Protein AF-A0A7C4FPM8-F1 (afdb_monomer_lite)

Radius of gyration: 15.9 Å; chains: 1; bounding box: 32×23×46 Å

Secondary structure (DSSP, 8-state):
-HHHHHHHTTTSPPPHHHHHHHHHHHS--S--SSS-THHHHHHHHHHHHH-SSHHHHHHHHHHHHHHHHHHHHHHHHHHS-HHHHHHHHHHHTS---

Foldseek 3Di:
DQLVVVVVCLQPDDDPVLVVLCVCLVVQDCDDPPDGRVLSVLLVVQCVVVNPHSNSSCVSVSVVLVVVLVVLLVVCVVPHDPVVSVVVSVVSVVDHD

Structure (mmCIF, N/CA/C/O backbone):
data_AF-A0A7C4FPM8-F1
#
_entry.id   AF-A0A7C4FPM8-F1
#
loop_
_atom_site.group_PDB
_atom_site.id
_atom_site.type_symbol
_atom_site.label_atom_id
_atom_site.label_alt_id
_atom_site.label_comp_id
_atom_site.label_asym_id
_atom_site.label_entity_id
_atom_site.label_seq_id
_atom_site.pdbx_PDB_ins_code
_atom_site.Cartn_x
_atom_site.Cartn_y
_atom_site.Cartn_z
_atom_site.occupancy
_atom_site.B_iso_or_equiv
_atom_site.auth_seq_id
_atom_site.auth_comp_id
_atom_site.auth_asym_id
_atom_site.auth_atom_id
_atom_site.pdbx_PDB_model_num
ATOM 1 N N . MET A 1 1 ? 3.347 -5.163 13.569 1.00 60.38 1 MET A N 1
ATOM 2 C CA . MET A 1 1 ? 4.485 -6.085 13.350 1.00 60.38 1 MET A CA 1
ATOM 3 C C . MET A 1 1 ? 4.565 -6.523 11.893 1.00 60.38 1 MET A C 1
ATOM 5 O O . MET A 1 1 ? 5.576 -6.249 11.270 1.00 60.38 1 MET A O 1
ATOM 9 N N . PHE A 1 2 ? 3.497 -7.083 11.315 1.00 70.94 2 PHE A N 1
ATOM 10 C CA . PHE A 1 2 ? 3.481 -7.534 9.912 1.00 70.94 2 PHE A CA 1
ATOM 11 C C . PHE A 1 2 ? 3.806 -6.448 8.878 1.00 70.94 2 PHE A C 1
ATOM 13 O O . PHE A 1 2 ? 4.545 -6.721 7.945 1.00 70.94 2 PHE A O 1
ATOM 20 N N . LEU A 1 3 ? 3.370 -5.198 9.087 1.00 75.44 3 LEU A N 1
ATOM 21 C CA . LEU A 1 3 ? 3.782 -4.084 8.219 1.00 75.44 3 LEU A CA 1
ATOM 22 C C . LEU A 1 3 ? 5.305 -3.881 8.218 1.00 75.44 3 LEU A C 1
ATOM 24 O O . LEU A 1 3 ? 5.878 -3.619 7.176 1.00 75.44 3 LEU A O 1
ATOM 28 N N . VAL A 1 4 ? 5.967 -4.021 9.369 1.00 74.62 4 VAL A N 1
ATOM 29 C CA . VAL A 1 4 ? 7.426 -3.843 9.484 1.00 74.62 4 VAL A CA 1
ATOM 30 C C . VAL A 1 4 ? 8.169 -4.972 8.770 1.00 74.62 4 VAL A C 1
ATOM 32 O O . VAL A 1 4 ? 9.171 -4.714 8.114 1.00 74.62 4 VAL A O 1
ATOM 35 N N . LEU A 1 5 ? 7.646 -6.200 8.842 1.00 77.94 5 LEU A N 1
ATOM 36 C CA . LEU A 1 5 ? 8.171 -7.329 8.071 1.00 77.94 5 LEU A CA 1
ATOM 37 C C . LEU A 1 5 ? 7.990 -7.089 6.568 1.00 77.94 5 LEU A C 1
ATOM 39 O O . LEU A 1 5 ? 8.956 -7.166 5.820 1.00 77.94 5 LEU A O 1
ATOM 43 N N . TYR A 1 6 ? 6.806 -6.650 6.141 1.00 78.56 6 TYR A N 1
ATOM 44 C CA . TYR A 1 6 ? 6.553 -6.300 4.742 1.00 78.56 6 TYR A CA 1
ATOM 45 C C . TYR A 1 6 ? 7.464 -5.166 4.237 1.00 78.56 6 TYR A C 1
ATOM 47 O O . TYR A 1 6 ? 7.957 -5.208 3.114 1.00 78.56 6 TYR A O 1
ATOM 55 N N . LEU A 1 7 ? 7.765 -4.172 5.081 1.00 78.38 7 LEU A N 1
ATOM 56 C CA . LEU A 1 7 ? 8.729 -3.117 4.754 1.00 78.38 7 LEU A CA 1
ATOM 57 C C . LEU A 1 7 ? 10.149 -3.668 4.540 1.00 78.38 7 LEU A C 1
ATOM 59 O O . LEU A 1 7 ? 10.877 -3.138 3.705 1.00 78.38 7 LEU A O 1
ATOM 63 N N . SER A 1 8 ? 10.539 -4.731 5.252 1.00 78.81 8 SER A N 1
ATOM 64 C CA . SER A 1 8 ? 11.836 -5.392 5.041 1.00 78.81 8 SER A CA 1
ATOM 65 C C . SER A 1 8 ? 11.910 -6.163 3.719 1.00 78.81 8 SER A C 1
ATOM 67 O O . SER A 1 8 ? 12.994 -6.344 3.172 1.00 78.81 8 SER A O 1
ATOM 69 N N . GLU A 1 9 ? 10.759 -6.544 3.163 1.00 80.44 9 GLU A N 1
ATOM 70 C CA . GLU A 1 9 ? 10.655 -7.261 1.894 1.00 80.44 9 GLU A CA 1
ATOM 71 C C . GLU A 1 9 ? 10.586 -6.323 0.683 1.00 80.44 9 GLU A C 1
ATOM 73 O O . GLU A 1 9 ? 10.673 -6.790 -0.443 1.00 80.44 9 GLU A O 1
ATOM 78 N N . LEU A 1 10 ? 10.489 -5.000 0.861 1.00 78.75 10 LEU A N 1
ATOM 79 C CA . LEU A 1 10 ? 10.296 -4.038 -0.238 1.00 78.75 10 LEU A CA 1
ATOM 80 C C . LEU A 1 10 ? 11.335 -4.125 -1.369 1.00 78.75 10 L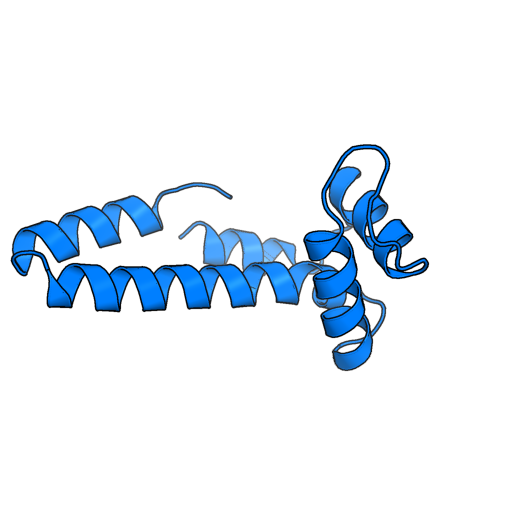EU A C 1
ATOM 82 O O . LEU A 1 10 ? 10.996 -3.818 -2.507 1.00 78.75 10 LEU A O 1
ATOM 86 N N . GLY A 1 11 ? 12.570 -4.528 -1.060 1.00 77.94 11 GLY A N 1
ATOM 87 C CA . GLY A 1 11 ? 13.651 -4.691 -2.039 1.00 77.94 11 GLY A CA 1
ATOM 88 C C . GLY A 1 11 ? 13.805 -6.110 -2.596 1.00 77.94 11 GLY A C 1
ATOM 89 O O . GLY A 1 11 ? 14.719 -6.353 -3.379 1.00 77.94 11 GLY A O 1
ATOM 90 N N . LEU A 1 12 ? 12.968 -7.059 -2.169 1.00 85.44 12 LEU A N 1
ATOM 91 C CA . LEU A 1 12 ? 12.971 -8.415 -2.713 1.00 85.44 12 LEU A CA 1
ATOM 92 C C . LEU A 1 12 ? 12.267 -8.452 -4.074 1.00 85.44 12 LEU A C 1
ATOM 94 O O . LEU A 1 12 ? 11.349 -7.653 -4.293 1.00 85.44 12 LEU A O 1
ATOM 98 N N . PRO A 1 13 ? 12.621 -9.415 -4.947 1.00 85.06 13 PRO A N 1
ATOM 99 C CA . PRO A 1 13 ? 11.929 -9.621 -6.211 1.00 85.06 13 PRO A CA 1
ATOM 100 C C . PRO A 1 13 ? 10.412 -9.709 -6.027 1.00 85.06 13 PRO A C 1
ATOM 102 O O . PRO A 1 13 ? 9.913 -10.201 -5.008 1.00 85.06 13 PRO A O 1
ATOM 105 N N . LEU A 1 14 ? 9.678 -9.224 -7.026 1.00 85.75 14 LEU A N 1
ATOM 106 C CA . LEU A 1 14 ? 8.224 -9.317 -7.030 1.00 85.75 14 LEU A CA 1
ATOM 107 C C . LEU A 1 14 ? 7.789 -10.781 -7.060 1.00 85.75 14 LEU A C 1
ATOM 109 O O . LEU A 1 14 ? 8.348 -11.608 -7.785 1.00 85.75 14 LEU A O 1
ATOM 113 N N . SER A 1 15 ? 6.759 -11.085 -6.279 1.00 87.00 15 SER A N 1
ATOM 114 C CA . SER A 1 15 ? 6.037 -12.345 -6.407 1.00 87.00 15 SER A CA 1
ATOM 115 C C . SER A 1 15 ? 5.313 -12.408 -7.757 1.00 87.00 15 SER A C 1
ATOM 117 O O . SER A 1 15 ? 5.109 -11.390 -8.424 1.00 87.00 15 SER A O 1
ATOM 119 N N . TYR A 1 16 ? 4.905 -13.613 -8.164 1.00 86.75 16 TYR A N 1
ATOM 120 C CA . TYR A 1 16 ? 4.211 -13.820 -9.438 1.00 86.75 16 TYR A CA 1
ATOM 121 C C . TYR A 1 16 ? 2.980 -12.910 -9.587 1.00 86.75 16 TYR A C 1
ATOM 123 O O . TYR A 1 16 ? 2.811 -12.265 -10.620 1.00 86.75 16 TYR A O 1
ATOM 131 N N . ASP A 1 17 ? 2.167 -12.797 -8.534 1.00 86.94 17 ASP A N 1
ATOM 132 C CA . ASP A 1 17 ? 0.962 -11.966 -8.544 1.00 86.94 17 ASP A CA 1
ATOM 133 C C . ASP A 1 17 ? 1.281 -10.466 -8.639 1.00 86.94 17 ASP A C 1
ATOM 135 O O . ASP A 1 17 ? 0.615 -9.736 -9.372 1.00 86.94 17 ASP A O 1
ATOM 139 N N . GLU A 1 18 ? 2.313 -9.989 -7.939 1.00 88.25 18 GLU A N 1
ATOM 140 C CA . GLU A 1 18 ? 2.710 -8.576 -7.982 1.00 88.25 18 GLU A CA 1
ATOM 141 C C . GLU A 1 18 ? 3.287 -8.182 -9.341 1.00 88.25 18 GLU A C 1
ATOM 143 O O . GLU A 1 18 ? 2.948 -7.124 -9.871 1.00 88.25 18 GLU A O 1
ATOM 148 N N . ALA A 1 19 ? 4.122 -9.044 -9.929 1.00 89.12 19 ALA A N 1
ATOM 149 C CA . ALA A 1 19 ? 4.645 -8.840 -11.274 1.00 89.12 19 ALA A CA 1
ATOM 150 C C . ALA A 1 19 ? 3.509 -8.812 -12.308 1.00 89.12 19 ALA A C 1
ATOM 152 O O . ALA A 1 19 ? 3.527 -7.998 -13.232 1.00 89.12 19 ALA A O 1
ATOM 153 N N . TYR A 1 20 ? 2.488 -9.650 -12.116 1.00 89.25 20 TYR A N 1
ATOM 154 C CA . TYR A 1 20 ? 1.306 -9.674 -12.968 1.00 89.25 20 TYR A CA 1
ATOM 155 C C . TYR A 1 20 ? 0.485 -8.376 -12.873 1.00 89.25 20 TYR A C 1
ATOM 157 O O . TYR A 1 20 ? 0.099 -7.814 -13.896 1.00 89.25 20 TYR A O 1
ATOM 165 N N . TYR A 1 21 ? 0.275 -7.829 -11.670 1.00 89.00 21 TYR A N 1
ATOM 166 C CA . TYR A 1 21 ? -0.402 -6.531 -11.524 1.00 89.00 21 TYR A CA 1
ATOM 167 C C . TYR A 1 21 ? 0.420 -5.356 -12.038 1.00 89.00 21 TYR A C 1
ATOM 169 O O . TYR A 1 21 ? -0.146 -4.369 -12.510 1.00 89.00 21 TYR A O 1
ATOM 177 N N . TRP A 1 22 ? 1.744 -5.444 -11.941 1.00 90.31 22 TRP A N 1
ATOM 178 C CA . TRP A 1 22 ? 2.625 -4.434 -12.505 1.00 90.31 22 TRP A CA 1
ATOM 179 C C . TRP A 1 22 ? 2.575 -4.427 -14.034 1.00 90.31 22 TRP A C 1
ATOM 181 O O . TRP A 1 22 ? 2.597 -3.364 -14.648 1.00 90.31 22 TRP A O 1
ATOM 191 N N . ASP A 1 23 ? 2.420 -5.587 -14.673 1.00 89.88 23 ASP A N 1
ATOM 192 C CA . ASP A 1 23 ? 2.193 -5.636 -16.117 1.00 89.88 23 ASP A CA 1
ATOM 193 C C . ASP A 1 23 ? 0.888 -4.930 -16.512 1.00 89.88 23 ASP A C 1
ATOM 195 O O . ASP A 1 23 ? 0.881 -4.065 -17.391 1.00 89.88 23 ASP A O 1
ATOM 199 N N . TRP A 1 24 ? -0.196 -5.209 -15.788 1.00 88.19 24 TRP A N 1
ATOM 200 C CA . TRP A 1 24 ? -1.477 -4.526 -15.971 1.00 88.19 24 TRP A CA 1
ATOM 201 C C . TRP A 1 24 ? -1.392 -3.018 -15.754 1.00 88.19 24 TRP A C 1
ATOM 203 O O . TRP A 1 24 ? -2.022 -2.259 -16.482 1.00 88.19 24 TRP A O 1
ATOM 213 N N . SER A 1 25 ? -0.578 -2.547 -14.808 1.00 87.31 25 SER A N 1
ATOM 214 C CA . SER A 1 25 ? -0.429 -1.108 -14.575 1.00 87.31 25 SER A CA 1
ATOM 215 C C . SER A 1 25 ? 0.177 -0.365 -15.769 1.00 87.31 25 SER A C 1
ATOM 217 O O . SER A 1 25 ? 0.022 0.850 -15.870 1.00 87.31 25 SER A O 1
ATOM 219 N N . ARG A 1 26 ? 0.862 -1.068 -16.682 1.00 86.44 26 ARG A N 1
ATOM 220 C CA . ARG A 1 26 ? 1.396 -0.483 -17.921 1.00 86.44 26 ARG A CA 1
ATOM 221 C C . ARG A 1 26 ? 0.335 -0.325 -19.009 1.00 86.44 26 ARG A C 1
ATOM 223 O O . ARG A 1 26 ? 0.494 0.535 -19.868 1.00 86.44 26 ARG A O 1
ATOM 230 N N . ASN A 1 27 ? -0.740 -1.109 -18.954 1.00 87.44 27 ASN A N 1
ATOM 231 C CA . ASN A 1 27 ? -1.849 -1.079 -19.905 1.00 87.44 27 ASN A CA 1
ATOM 232 C C . ASN A 1 27 ? -3.167 -0.889 -19.149 1.00 87.44 27 ASN A C 1
ATOM 234 O O . ASN A 1 27 ? -3.910 -1.844 -18.929 1.00 87.44 27 ASN A O 1
ATOM 238 N N . LEU A 1 28 ? -3.426 0.353 -18.731 1.00 85.12 28 LEU A N 1
ATOM 239 C CA . LEU A 1 28 ? -4.576 0.690 -17.896 1.00 85.12 28 LEU A CA 1
ATOM 240 C C . LEU A 1 28 ? -5.901 0.421 -18.614 1.00 85.12 28 LEU A C 1
ATOM 242 O O . LEU A 1 28 ? -6.273 1.146 -19.534 1.00 85.12 28 LEU A O 1
ATOM 246 N N . ASP A 1 29 ? -6.629 -0.576 -18.125 1.00 85.12 29 ASP A N 1
ATOM 247 C CA . ASP A 1 29 ? -7.989 -0.901 -18.552 1.00 85.12 29 ASP A CA 1
ATOM 248 C C . ASP A 1 29 ? -8.990 -0.700 -17.397 1.00 85.12 29 ASP A C 1
ATOM 250 O O . ASP A 1 29 ? -8.608 -0.586 -16.227 1.00 85.12 29 ASP A O 1
ATOM 254 N N . PHE A 1 30 ? -10.282 -0.640 -17.720 1.00 78.50 30 PHE A N 1
ATOM 255 C CA . PHE A 1 30 ? -11.400 -0.543 -16.777 1.00 78.50 30 PHE A CA 1
ATOM 256 C C . PHE A 1 30 ? -11.823 -1.899 -16.197 1.00 78.50 30 PHE A C 1
ATOM 258 O O . PHE A 1 30 ? -12.600 -1.945 -15.242 1.00 78.50 30 PHE A O 1
ATOM 265 N N . GLY A 1 31 ? -11.297 -3.005 -16.718 1.00 77.75 31 GLY A N 1
ATOM 266 C CA . GLY A 1 31 ? -11.522 -4.333 -16.161 1.00 77.75 31 GLY A CA 1
ATOM 267 C C . GLY A 1 31 ? -10.509 -5.337 -16.686 1.00 77.75 31 GLY A C 1
ATOM 268 O O . GLY A 1 31 ? -10.385 -5.516 -17.892 1.00 77.75 31 GLY A O 1
ATOM 269 N N . TYR A 1 32 ? -9.807 -6.013 -15.777 1.00 80.12 32 TYR A N 1
ATOM 270 C CA . TYR A 1 32 ? -8.884 -7.085 -16.138 1.00 80.12 32 TYR A CA 1
ATOM 271 C C . TYR A 1 32 ? -9.538 -8.446 -15.964 1.00 80.12 32 TYR A C 1
ATOM 273 O O . TYR A 1 32 ? -10.501 -8.610 -15.216 1.00 80.12 32 TYR A O 1
ATOM 281 N N . TYR A 1 33 ? -8.944 -9.445 -16.614 1.00 70.75 33 TYR A N 1
ATOM 282 C CA . TYR A 1 33 ? -9.462 -10.807 -16.698 1.00 70.75 33 TYR A CA 1
ATOM 283 C C . TYR A 1 33 ? -9.893 -11.414 -15.352 1.00 70.75 33 TYR A C 1
ATOM 285 O O . TYR A 1 33 ? -10.884 -12.136 -15.299 1.00 70.75 33 TYR A O 1
ATOM 293 N N . SER A 1 34 ? -9.169 -11.132 -14.263 1.00 72.12 34 SER A N 1
ATOM 294 C CA . SER A 1 34 ? -9.456 -11.734 -12.954 1.00 72.12 34 SER A CA 1
ATOM 295 C C . SER A 1 34 ? -9.727 -10.747 -11.822 1.00 72.12 34 SER A C 1
ATOM 297 O O . SER A 1 34 ? -10.151 -11.191 -10.755 1.00 72.12 34 SER A O 1
ATOM 299 N N . LYS A 1 35 ? -9.483 -9.437 -12.000 1.00 79.50 35 LYS A N 1
ATOM 300 C CA . LYS A 1 35 ? -9.584 -8.451 -10.909 1.00 79.50 35 LYS A CA 1
ATOM 301 C C . LYS A 1 35 ? -10.034 -7.062 -11.382 1.00 79.50 35 LYS A C 1
ATOM 303 O O . LYS A 1 35 ? -9.769 -6.680 -12.524 1.00 79.50 35 LYS A O 1
ATOM 308 N N . PRO A 1 36 ? -10.684 -6.284 -10.493 1.00 82.00 36 PRO A N 1
ATOM 309 C CA . PRO A 1 36 ? -11.042 -4.899 -10.770 1.00 82.00 36 PRO A CA 1
ATOM 310 C C . PRO A 1 36 ? -9.797 -4.026 -10.999 1.00 82.00 36 PRO A C 1
ATOM 312 O O . PRO A 1 36 ? -8.721 -4.313 -10.463 1.00 82.00 36 PRO A O 1
ATOM 315 N N . PRO A 1 37 ? -9.938 -2.922 -11.749 1.00 85.38 37 PRO A N 1
ATOM 316 C CA . PRO A 1 37 ? -8.802 -2.172 -12.276 1.00 85.38 37 PRO A CA 1
ATOM 317 C C . PRO A 1 37 ? -8.028 -1.373 -11.224 1.00 85.38 37 PRO A C 1
ATOM 319 O O . PRO A 1 37 ? -6.885 -0.976 -11.444 1.00 85.38 37 PRO A O 1
ATOM 322 N N . MET A 1 38 ? -8.639 -1.170 -10.056 1.00 87.31 38 MET A N 1
ATOM 323 C CA . MET A 1 38 ? -8.138 -0.307 -8.993 1.00 87.31 38 MET A CA 1
ATOM 324 C C . MET A 1 38 ? -6.710 -0.660 -8.551 1.00 87.31 38 MET A C 1
ATOM 326 O O . MET A 1 38 ? -5.925 0.244 -8.287 1.00 87.31 38 MET A O 1
ATOM 330 N N . VAL A 1 39 ? -6.340 -1.946 -8.518 1.00 88.12 39 VAL A N 1
ATOM 331 C CA . VAL A 1 39 ? -4.978 -2.367 -8.138 1.00 88.12 39 VAL A CA 1
ATOM 332 C C . VAL A 1 39 ? -3.949 -1.876 -9.159 1.00 88.12 39 VAL A C 1
ATOM 334 O O . VAL A 1 39 ? -2.973 -1.230 -8.784 1.00 88.12 39 VAL A O 1
ATOM 337 N N . ALA A 1 40 ? -4.197 -2.116 -10.448 1.00 89.19 40 ALA A N 1
ATOM 338 C CA . ALA A 1 40 ? -3.307 -1.696 -11.526 1.00 89.19 40 ALA A CA 1
ATOM 339 C C . ALA A 1 40 ? -3.193 -0.166 -11.605 1.00 89.19 40 ALA A C 1
ATOM 341 O O . ALA A 1 40 ? -2.104 0.365 -11.796 1.00 89.19 40 ALA A O 1
ATOM 342 N N . TRP A 1 41 ? -4.297 0.554 -11.395 1.00 90.44 41 TRP A N 1
ATOM 343 C CA . TRP A 1 41 ? -4.303 2.019 -11.397 1.00 90.44 41 TRP A CA 1
ATOM 344 C C . TRP A 1 41 ? -3.468 2.599 -10.256 1.00 90.44 41 TRP A C 1
ATOM 346 O O . TRP A 1 41 ? -2.711 3.544 -10.460 1.00 90.44 41 TRP A O 1
ATOM 356 N N . ILE A 1 42 ? -3.564 2.015 -9.060 1.00 91.75 42 ILE A N 1
ATOM 357 C CA . ILE A 1 42 ? -2.771 2.451 -7.909 1.00 91.75 42 ILE A CA 1
ATOM 358 C C . ILE A 1 42 ? -1.286 2.176 -8.150 1.00 91.75 42 ILE A C 1
ATOM 360 O O . ILE A 1 42 ? -0.475 3.065 -7.907 1.00 91.75 42 ILE A O 1
ATOM 364 N N . ILE A 1 43 ? -0.938 1.004 -8.691 1.00 91.50 43 ILE A N 1
ATOM 365 C CA . ILE A 1 43 ? 0.449 0.675 -9.048 1.00 91.50 43 ILE A CA 1
ATOM 366 C C . ILE A 1 43 ? 0.976 1.628 -10.127 1.00 91.50 43 ILE A C 1
ATOM 368 O O . ILE A 1 43 ? 2.112 2.081 -10.030 1.00 91.50 43 ILE A O 1
ATOM 372 N N . ALA A 1 44 ? 0.172 1.994 -11.127 1.00 91.31 44 ALA A N 1
ATOM 373 C CA . ALA A 1 44 ? 0.580 2.950 -12.158 1.00 91.31 44 ALA A CA 1
ATOM 374 C C . ALA A 1 44 ? 0.844 4.341 -11.576 1.00 91.31 44 ALA A C 1
ATOM 376 O O . ALA A 1 44 ? 1.847 4.973 -11.902 1.00 91.31 44 ALA A O 1
ATOM 377 N N . LEU A 1 45 ? -0.012 4.802 -10.660 1.00 92.94 45 LEU A N 1
ATOM 378 C CA . LEU A 1 45 ? 0.197 6.065 -9.958 1.00 92.94 45 LEU A CA 1
ATOM 379 C C . LEU A 1 45 ? 1.485 6.031 -9.132 1.00 92.94 45 LEU A C 1
ATOM 381 O O . LEU A 1 45 ? 2.302 6.944 -9.241 1.00 92.94 45 L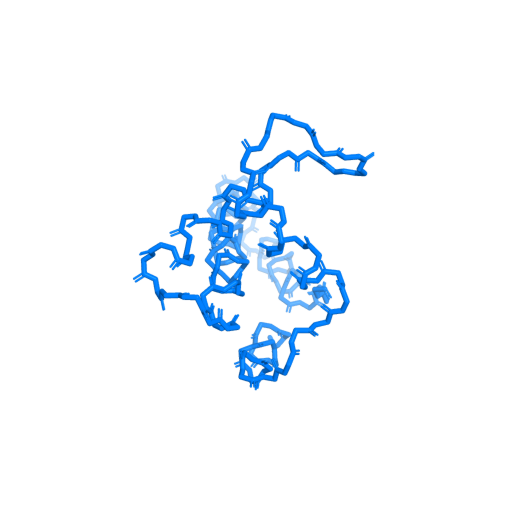EU A O 1
ATOM 385 N N . THR A 1 46 ? 1.720 4.979 -8.348 1.00 92.88 46 THR A N 1
ATOM 386 C CA . THR A 1 46 ? 2.908 4.923 -7.489 1.00 92.88 46 THR A CA 1
ATOM 387 C C . THR A 1 46 ? 4.195 4.699 -8.272 1.00 92.88 46 THR A C 1
ATOM 389 O O . THR A 1 46 ? 5.197 5.339 -7.962 1.00 92.88 46 THR A O 1
ATOM 392 N N . THR A 1 47 ? 4.178 3.895 -9.334 1.00 92.06 47 THR A N 1
ATOM 393 C CA . THR A 1 47 ? 5.337 3.726 -10.228 1.00 92.06 47 THR A CA 1
ATOM 394 C C . THR A 1 47 ? 5.619 4.977 -11.063 1.00 92.06 47 THR A C 1
ATOM 396 O O . THR A 1 47 ? 6.782 5.269 -11.333 1.00 92.06 47 THR A O 1
ATOM 399 N N . SER A 1 48 ? 4.608 5.794 -11.388 1.00 91.38 48 SER A N 1
ATOM 400 C CA . SER A 1 48 ? 4.833 7.097 -12.034 1.00 91.38 48 SER A CA 1
ATOM 401 C C . SER A 1 48 ? 5.553 8.108 -11.128 1.00 91.38 48 SER A C 1
ATOM 403 O O . SER A 1 48 ? 6.309 8.941 -11.622 1.00 91.38 48 SER A O 1
ATOM 405 N N . MET A 1 49 ? 5.361 8.019 -9.804 1.00 91.12 49 MET A N 1
ATOM 406 C CA . MET A 1 49 ? 5.966 8.932 -8.823 1.00 91.12 49 MET A CA 1
ATOM 407 C C . MET A 1 49 ? 7.310 8.434 -8.273 1.00 91.12 49 MET A C 1
ATOM 409 O O . MET A 1 49 ? 8.226 9.229 -8.081 1.00 91.12 49 MET A O 1
ATOM 413 N N . PHE A 1 50 ? 7.431 7.131 -7.999 1.00 88.44 50 PHE A N 1
ATOM 414 C CA . PHE A 1 50 ? 8.605 6.503 -7.370 1.00 88.44 50 PHE A CA 1
ATOM 415 C C . PHE A 1 50 ? 9.481 5.716 -8.362 1.00 88.44 50 PHE A C 1
ATOM 417 O O . PHE A 1 50 ? 10.493 5.133 -7.973 1.00 88.44 50 PHE A O 1
ATOM 424 N N . GLY A 1 51 ? 9.108 5.705 -9.642 1.00 87.94 51 GLY A N 1
ATOM 425 C CA . GLY A 1 51 ? 9.784 4.969 -10.704 1.00 87.94 51 GLY A CA 1
ATOM 426 C C . GLY A 1 51 ? 9.336 3.509 -10.831 1.00 87.94 51 GLY A C 1
ATOM 427 O O . GLY A 1 51 ? 8.650 2.947 -9.976 1.00 87.94 51 GLY A O 1
ATOM 428 N N . ASN A 1 52 ? 9.771 2.882 -11.925 1.00 87.06 52 ASN A N 1
ATOM 429 C CA . ASN A 1 52 ? 9.510 1.482 -12.273 1.00 87.06 52 ASN A CA 1
ATOM 430 C C . ASN A 1 52 ? 10.388 0.522 -11.449 1.00 87.06 52 ASN A C 1
ATOM 432 O O . ASN A 1 52 ? 11.250 -0.161 -11.993 1.00 87.06 52 ASN A O 1
ATOM 436 N N . THR A 1 53 ? 10.188 0.518 -10.133 1.00 89.56 53 THR A N 1
ATOM 437 C CA . THR A 1 53 ? 10.914 -0.317 -9.165 1.00 89.56 53 THR A CA 1
ATOM 438 C C . THR A 1 53 ? 9.941 -1.143 -8.328 1.00 89.56 53 THR A C 1
ATOM 440 O O . THR A 1 53 ? 8.760 -0.812 -8.218 1.00 89.56 53 THR A O 1
ATOM 443 N N . GLU A 1 54 ? 10.440 -2.190 -7.678 1.00 89.19 54 GLU A N 1
ATOM 444 C CA . GLU A 1 54 ? 9.690 -3.053 -6.758 1.00 89.19 54 GLU A CA 1
ATOM 445 C C . GLU A 1 54 ? 9.076 -2.238 -5.613 1.00 89.19 54 GLU A C 1
ATOM 447 O O . GLU A 1 54 ? 7.918 -2.425 -5.230 1.00 89.19 54 GLU A O 1
ATOM 452 N N . ILE A 1 55 ? 9.829 -1.246 -5.134 1.00 87.69 55 ILE A N 1
ATOM 453 C CA . ILE A 1 55 ? 9.373 -0.272 -4.143 1.00 87.69 55 ILE A CA 1
ATOM 454 C C . ILE A 1 55 ? 8.197 0.530 -4.709 1.00 87.69 55 ILE A C 1
ATOM 456 O O . ILE A 1 55 ? 7.167 0.649 -4.049 1.00 87.69 55 ILE A O 1
ATOM 460 N N . GLY A 1 56 ? 8.306 1.029 -5.943 1.00 87.81 56 GLY A N 1
ATOM 461 C CA . GLY A 1 56 ? 7.228 1.754 -6.617 1.00 87.81 56 GLY A CA 1
ATOM 462 C C . GLY A 1 56 ? 5.932 0.945 -6.723 1.00 87.81 56 GLY A C 1
ATOM 463 O O . GLY A 1 56 ? 4.851 1.504 -6.540 1.00 87.81 56 GLY A O 1
ATOM 464 N N . VAL A 1 57 ? 6.023 -0.371 -6.928 1.00 89.19 57 VAL A N 1
ATOM 465 C CA . VAL A 1 57 ? 4.861 -1.276 -6.967 1.00 89.19 57 VAL A CA 1
ATOM 466 C C . VAL A 1 57 ? 4.247 -1.470 -5.574 1.00 89.19 57 VAL A C 1
ATOM 468 O O . VAL A 1 57 ? 3.028 -1.404 -5.415 1.00 89.19 57 VAL A O 1
ATOM 471 N N . ARG A 1 58 ? 5.072 -1.665 -4.537 1.00 89.12 58 ARG A N 1
ATOM 472 C CA . ARG A 1 58 ? 4.603 -2.010 -3.182 1.00 89.12 58 ARG A CA 1
ATOM 473 C C . ARG A 1 58 ? 4.218 -0.809 -2.311 1.00 89.12 58 ARG A C 1
ATOM 475 O O . ARG A 1 58 ? 3.401 -0.963 -1.400 1.00 89.12 58 ARG A O 1
ATOM 482 N N . VAL A 1 59 ? 4.749 0.389 -2.575 1.00 89.06 59 VAL A N 1
ATOM 483 C CA . VAL A 1 59 ? 4.477 1.607 -1.781 1.00 89.06 59 VAL A CA 1
ATOM 484 C C . VAL A 1 59 ? 2.986 1.946 -1.745 1.00 89.06 59 VAL A C 1
ATOM 486 O O . VAL A 1 59 ? 2.478 2.343 -0.696 1.00 89.06 59 VAL A O 1
ATOM 489 N N . GLY A 1 60 ? 2.252 1.722 -2.840 1.00 88.69 60 GLY A N 1
ATOM 490 C CA . GLY A 1 60 ? 0.803 1.945 -2.875 1.00 88.69 60 GLY A CA 1
ATOM 491 C C . GLY A 1 60 ? 0.051 1.099 -1.847 1.00 88.69 60 GLY A C 1
ATOM 492 O O . GLY A 1 60 ? -0.781 1.618 -1.102 1.00 88.69 60 GLY A O 1
ATOM 493 N N . ALA A 1 61 ? 0.406 -0.182 -1.732 1.00 88.12 61 ALA A N 1
ATOM 494 C CA . ALA A 1 61 ? -0.180 -1.083 -0.743 1.00 88.12 61 ALA A CA 1
ATOM 495 C C . ALA A 1 61 ? 0.137 -0.642 0.699 1.00 88.12 61 ALA A C 1
ATOM 497 O O . ALA A 1 61 ? -0.748 -0.651 1.560 1.00 88.12 61 ALA A O 1
ATOM 498 N N . VAL A 1 62 ? 1.369 -0.183 0.956 1.00 88.38 62 VAL A N 1
ATOM 499 C CA . VAL A 1 62 ? 1.782 0.350 2.269 1.00 88.38 62 VAL A CA 1
ATOM 500 C C . VAL A 1 62 ? 0.949 1.575 2.652 1.00 88.38 62 VAL A C 1
ATOM 502 O O . VAL A 1 62 ? 0.421 1.638 3.766 1.00 88.38 62 VAL A O 1
ATOM 505 N N . LEU A 1 63 ? 0.786 2.531 1.734 1.00 89.25 63 LEU A N 1
ATOM 506 C CA . LEU A 1 63 ? 0.019 3.755 1.978 1.00 89.25 63 LEU A CA 1
ATOM 507 C C . LEU A 1 63 ? -1.453 3.458 2.279 1.00 89.25 63 LEU A C 1
ATOM 509 O O . LEU A 1 63 ? -1.997 3.971 3.259 1.00 89.25 63 LEU A O 1
ATOM 513 N N . LEU A 1 64 ? -2.088 2.582 1.495 1.00 89.94 64 LEU A N 1
ATOM 514 C CA . LEU A 1 64 ? -3.473 2.165 1.735 1.00 89.94 64 LEU A CA 1
ATOM 515 C C . LEU A 1 64 ? -3.635 1.451 3.079 1.00 89.94 64 LEU A C 1
ATOM 517 O O . LEU A 1 64 ? -4.641 1.651 3.763 1.00 89.94 64 LEU A O 1
ATOM 521 N N . ARG A 1 65 ? -2.646 0.650 3.497 1.00 87.50 65 ARG A N 1
ATOM 522 C CA . ARG A 1 65 ? -2.673 -0.017 4.805 1.00 87.50 65 ARG A CA 1
ATOM 523 C C . ARG A 1 65 ? -2.622 0.992 5.949 1.00 87.50 65 ARG A C 1
ATOM 525 O O . ARG A 1 65 ? -3.396 0.861 6.897 1.00 87.50 65 ARG A O 1
ATOM 532 N N . ILE A 1 66 ? -1.751 1.998 5.860 1.00 88.44 66 ILE A N 1
ATOM 533 C CA . ILE A 1 66 ? -1.667 3.076 6.856 1.00 88.44 66 ILE A CA 1
ATOM 534 C C . ILE A 1 66 ? -2.989 3.849 6.902 1.00 88.44 66 ILE A C 1
ATOM 536 O O . ILE A 1 66 ? -3.532 4.065 7.984 1.00 88.44 66 ILE A O 1
ATOM 540 N N . LEU A 1 67 ? -3.544 4.201 5.740 1.00 91.00 67 LEU A N 1
ATOM 541 C CA . LEU A 1 67 ? -4.814 4.917 5.648 1.00 91.00 67 LEU A CA 1
ATOM 542 C C . LEU A 1 67 ? -5.972 4.117 6.262 1.00 91.00 67 LEU A C 1
ATOM 544 O O . LEU A 1 67 ? -6.746 4.662 7.044 1.00 91.00 67 LEU A O 1
ATOM 548 N N . SER A 1 68 ? -6.064 2.821 5.955 1.00 88.56 68 SER A N 1
ATOM 549 C CA . SER A 1 68 ? -7.077 1.921 6.515 1.00 88.56 68 SER A CA 1
ATOM 550 C C . SER A 1 68 ? -6.975 1.823 8.041 1.00 88.56 68 SER A C 1
ATOM 552 O O . SER A 1 68 ? -7.987 1.919 8.740 1.00 88.56 68 SER A O 1
ATOM 554 N N . LEU A 1 69 ? -5.754 1.717 8.581 1.00 88.00 69 LEU A N 1
ATOM 555 C CA . LEU A 1 69 ? -5.520 1.726 10.027 1.00 88.00 69 LEU A CA 1
ATOM 556 C C . LEU A 1 69 ? -5.941 3.057 10.658 1.00 88.00 69 LEU A C 1
ATOM 558 O O . LEU A 1 69 ? -6.679 3.050 11.641 1.00 88.00 69 LEU A O 1
ATOM 562 N N . LEU A 1 70 ? -5.537 4.193 10.084 1.00 89.50 70 LEU A N 1
ATOM 563 C CA . LEU A 1 70 ? -5.922 5.517 10.581 1.00 89.50 70 LEU A CA 1
ATOM 564 C C . LEU A 1 70 ? -7.442 5.700 10.572 1.00 89.50 70 LEU A C 1
ATOM 566 O O . LEU A 1 70 ? -8.021 6.082 11.590 1.00 89.50 70 LEU A O 1
ATOM 570 N N . LEU A 1 71 ? -8.104 5.358 9.468 1.00 90.25 71 LEU A N 1
ATOM 571 C CA . LEU A 1 71 ? -9.555 5.461 9.356 1.00 90.25 71 LEU A CA 1
ATOM 572 C C . LEU A 1 71 ? -10.261 4.564 10.379 1.00 90.25 71 LEU A C 1
ATOM 574 O O . LEU A 1 71 ? -11.195 5.006 11.046 1.00 90.25 71 LEU A O 1
ATOM 578 N N . SER A 1 72 ? -9.770 3.338 10.562 1.00 87.56 72 SER A N 1
ATOM 579 C CA . SER A 1 72 ? -10.287 2.40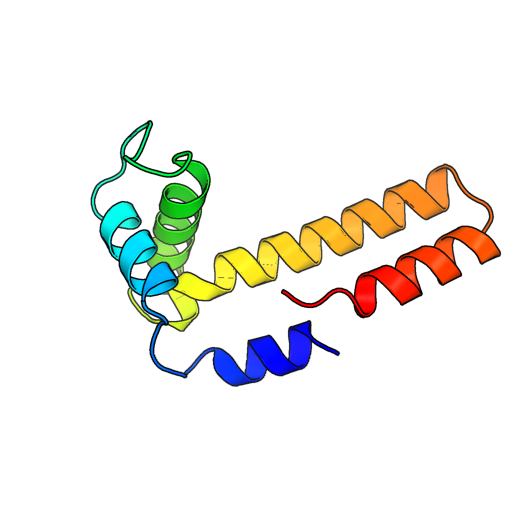5 11.565 1.00 87.56 72 SER A CA 1
ATOM 580 C C . SER A 1 72 ? -10.134 2.963 12.981 1.00 87.56 72 SER A C 1
ATOM 582 O O . SER A 1 72 ? -11.086 2.928 13.757 1.00 87.56 72 SER A O 1
ATOM 584 N N . THR A 1 73 ? -8.975 3.545 13.323 1.00 87.81 73 THR A N 1
ATOM 585 C CA . THR A 1 73 ? -8.776 4.185 14.637 1.00 87.81 73 THR A CA 1
ATOM 586 C C . THR A 1 73 ? -9.766 5.318 14.859 1.00 87.81 73 THR A C 1
ATOM 588 O O . THR A 1 73 ? -10.419 5.362 15.902 1.00 87.81 73 THR A O 1
ATOM 591 N N . TRP A 1 74 ? -9.935 6.190 13.867 1.00 89.94 74 TRP A N 1
ATOM 592 C CA . TRP A 1 74 ? -10.847 7.319 13.954 1.00 89.94 74 TRP A CA 1
ATOM 593 C C . TRP A 1 74 ? -12.301 6.862 14.130 1.00 89.94 74 TRP A C 1
ATOM 595 O O . TRP A 1 74 ? -12.995 7.354 15.020 1.00 89.94 74 TRP A O 1
ATOM 605 N N . LEU A 1 75 ? -12.743 5.869 13.351 1.00 89.31 75 LEU A N 1
ATOM 606 C CA . LEU A 1 75 ? -14.082 5.290 13.465 1.00 89.31 75 LEU A CA 1
ATOM 607 C C . LEU A 1 75 ? -14.308 4.641 14.836 1.00 89.31 75 LEU A C 1
ATOM 609 O O . LEU A 1 75 ? -15.317 4.918 15.485 1.00 89.31 75 LEU A O 1
ATOM 613 N N . PHE A 1 76 ? -13.376 3.818 15.320 1.00 89.88 76 PHE A N 1
ATOM 614 C CA . PHE A 1 76 ? -13.559 3.138 16.603 1.00 89.88 76 PHE A CA 1
ATOM 615 C C . PHE A 1 76 ? -13.557 4.101 17.784 1.00 89.88 76 PHE A C 1
ATOM 617 O O . PHE A 1 76 ? -14.369 3.932 18.685 1.00 89.88 76 PHE A O 1
ATOM 624 N N . TYR A 1 77 ? -12.723 5.141 17.781 1.00 88.44 77 TYR A N 1
ATOM 625 C CA . TYR A 1 77 ? -12.776 6.148 18.843 1.00 88.44 77 TYR A CA 1
ATOM 626 C C . TYR A 1 77 ? -14.033 7.024 18.787 1.00 88.44 77 TYR A C 1
ATOM 628 O O . TYR A 1 77 ? -14.416 7.585 19.812 1.00 88.44 77 TYR A O 1
ATOM 636 N N . LYS A 1 78 ? -14.681 7.138 17.621 1.00 89.56 78 LYS A N 1
ATOM 637 C CA . LYS A 1 78 ? -15.933 7.886 17.461 1.00 89.56 78 LYS A CA 1
ATOM 638 C C . LYS A 1 78 ? -17.161 7.110 17.947 1.00 89.56 78 LYS A C 1
ATOM 640 O O . LYS A 1 78 ? -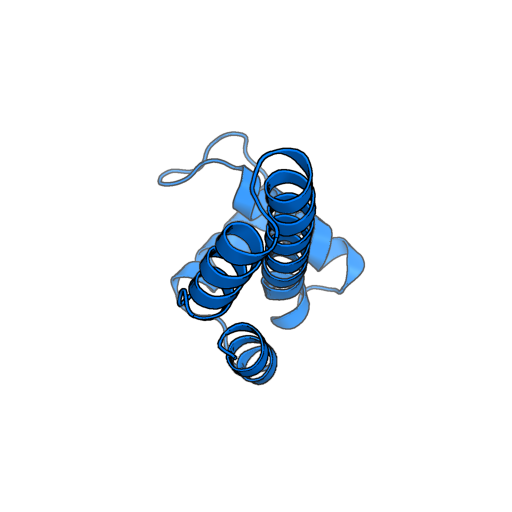18.077 7.730 18.478 1.00 89.56 78 LYS A O 1
ATOM 645 N N . TYR A 1 79 ? -17.194 5.789 17.753 1.00 89.44 79 TYR A N 1
ATOM 646 C CA . TYR A 1 79 ? -18.398 4.977 17.986 1.00 89.44 79 TYR A CA 1
ATOM 647 C C . TYR A 1 79 ? -18.287 3.954 19.127 1.00 89.44 79 TYR A C 1
ATOM 649 O O . TYR A 1 79 ? -19.318 3.476 19.594 1.00 89.44 79 TYR A O 1
ATOM 657 N N . LEU A 1 80 ? -17.081 3.590 19.578 1.00 88.00 80 LEU A N 1
ATOM 658 C CA . LEU A 1 80 ? -16.861 2.566 20.606 1.00 88.00 80 LEU A CA 1
ATOM 659 C C . LEU A 1 80 ? -16.198 3.131 21.867 1.00 88.00 80 LEU A C 1
ATOM 661 O O . LEU A 1 80 ? -15.438 4.098 21.840 1.00 88.00 80 LEU A O 1
ATOM 665 N N . ASP A 1 81 ? -16.417 2.433 22.983 1.00 86.44 81 ASP A N 1
ATOM 666 C CA . ASP A 1 81 ? -15.709 2.680 24.237 1.00 86.44 81 ASP A CA 1
ATOM 667 C C . ASP A 1 81 ? -14.190 2.543 24.064 1.00 86.44 81 ASP A C 1
ATOM 669 O O . ASP A 1 81 ? -13.700 1.645 23.368 1.00 86.44 81 ASP A O 1
ATOM 673 N N . ARG A 1 82 ? -13.421 3.368 24.791 1.00 82.69 82 ARG A N 1
ATOM 674 C CA . ARG A 1 82 ? -11.947 3.417 24.691 1.00 82.69 82 ARG A CA 1
ATOM 675 C C . ARG A 1 82 ? -11.271 2.050 24.855 1.00 82.69 82 ARG A C 1
ATOM 677 O O . ARG A 1 82 ? -10.265 1.798 24.197 1.00 82.69 82 ARG A O 1
ATOM 684 N N . LEU A 1 83 ? -11.794 1.174 25.717 1.00 83.69 83 LEU A N 1
ATOM 685 C CA . LEU A 1 83 ? -11.240 -0.171 25.921 1.00 83.69 83 LEU A CA 1
ATOM 686 C C . LEU A 1 83 ? -11.489 -1.085 24.713 1.00 83.69 83 LEU A C 1
ATOM 688 O O . LEU A 1 83 ? -10.562 -1.739 24.243 1.00 83.69 83 LEU A O 1
ATOM 692 N N . ARG A 1 84 ? -12.710 -1.086 24.167 1.00 82.50 84 ARG A N 1
ATOM 693 C CA . ARG A 1 84 ? -13.086 -1.920 23.015 1.00 82.50 84 ARG A CA 1
ATOM 694 C C . ARG A 1 84 ? -12.362 -1.472 21.748 1.00 82.50 84 ARG A C 1
ATOM 696 O O . ARG A 1 84 ? -11.825 -2.309 21.029 1.00 82.50 84 ARG A O 1
ATOM 703 N N . ALA A 1 85 ? -12.262 -0.159 21.536 1.00 84.31 85 ALA A N 1
ATOM 704 C CA . ALA A 1 85 ? -11.498 0.418 20.434 1.00 84.31 85 ALA A CA 1
ATOM 705 C C . ALA A 1 85 ? -10.027 -0.029 20.472 1.00 84.31 85 ALA A C 1
ATOM 707 O O . ALA A 1 85 ? -9.497 -0.488 19.465 1.00 84.31 85 ALA A O 1
ATOM 708 N N . ARG A 1 86 ? -9.374 0.023 21.642 1.00 83.75 86 ARG A N 1
ATOM 709 C CA . ARG A 1 86 ? -7.975 -0.417 21.793 1.00 83.75 86 ARG A CA 1
ATOM 710 C C . ARG A 1 86 ? -7.784 -1.904 21.511 1.00 83.75 86 ARG A C 1
ATOM 712 O O . ARG A 1 86 ? -6.814 -2.255 20.851 1.00 83.75 86 ARG A O 1
ATOM 719 N N . LEU A 1 87 ? -8.693 -2.762 21.973 1.00 83.81 87 LEU A N 1
ATOM 720 C CA . LEU A 1 87 ? -8.601 -4.208 21.745 1.00 83.81 87 LEU A CA 1
ATOM 721 C C . LEU A 1 87 ? -8.764 -4.570 20.261 1.00 83.81 87 LEU A C 1
ATOM 723 O O . LEU A 1 87 ? -7.996 -5.377 19.744 1.00 83.81 87 LEU A O 1
ATOM 727 N N . ILE A 1 88 ? -9.709 -3.936 19.560 1.00 84.50 88 ILE A N 1
ATOM 728 C CA . ILE A 1 88 ? -9.933 -4.166 18.122 1.00 84.50 88 ILE A CA 1
ATOM 729 C C . ILE A 1 88 ? -8.772 -3.605 17.289 1.00 84.50 88 ILE A C 1
ATOM 731 O O . ILE A 1 88 ? -8.320 -4.225 16.333 1.00 84.50 88 ILE A O 1
ATOM 735 N N . LEU A 1 89 ? -8.231 -2.447 17.664 1.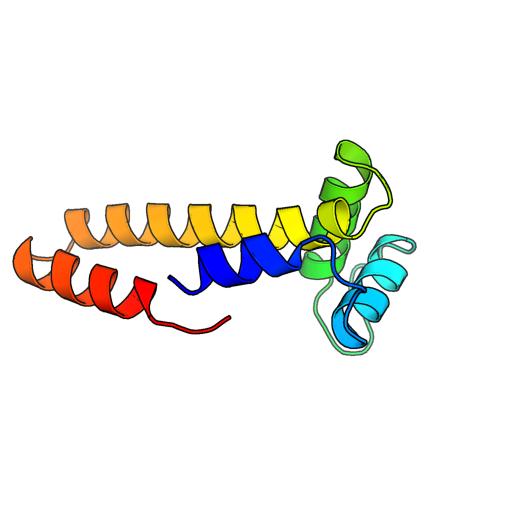00 84.00 89 LEU A N 1
ATOM 736 C CA . LEU A 1 89 ? -7.044 -1.896 17.006 1.00 84.00 89 LEU A CA 1
ATOM 737 C C . LEU A 1 89 ? -5.801 -2.753 17.231 1.00 84.00 89 LEU A C 1
ATOM 739 O O . LEU A 1 89 ? -4.980 -2.900 16.325 1.00 84.00 89 LEU A O 1
ATOM 743 N N . PHE A 1 90 ? -5.677 -3.337 18.423 1.00 84.31 90 PHE A N 1
ATOM 744 C CA . PHE A 1 90 ? -4.616 -4.284 18.716 1.00 84.31 90 PHE A CA 1
ATOM 745 C C . PHE A 1 90 ? -4.744 -5.515 17.818 1.00 84.31 90 PHE A C 1
ATOM 747 O O . PHE A 1 90 ? -3.772 -5.854 17.154 1.00 84.31 90 PHE A O 1
ATOM 754 N N . SER A 1 91 ? -5.931 -6.123 17.689 1.00 83.88 91 SER A N 1
ATOM 755 C CA . SER A 1 91 ? -6.117 -7.286 16.807 1.00 83.88 91 SER A CA 1
ATOM 756 C C . SER A 1 91 ? -5.880 -6.965 15.324 1.00 83.88 91 SER A C 1
ATOM 758 O O . SER A 1 91 ? -5.250 -7.757 14.625 1.00 83.88 91 SER A O 1
ATOM 760 N N . LEU A 1 92 ? -6.269 -5.778 14.849 1.00 80.81 92 LEU A N 1
ATOM 761 C CA . LEU A 1 92 ? -5.995 -5.316 13.479 1.00 80.81 92 LEU A CA 1
ATOM 762 C C . LEU A 1 92 ? -4.501 -5.108 13.180 1.00 80.81 92 LEU A C 1
ATOM 764 O O . LEU A 1 92 ? -4.086 -5.145 12.020 1.00 80.81 92 LEU A O 1
ATOM 768 N N . CYS A 1 93 ? -3.666 -4.921 14.205 1.00 75.94 93 CYS A N 1
ATOM 769 C CA . CYS A 1 93 ? -2.212 -4.900 14.037 1.00 75.94 93 CYS A CA 1
ATOM 770 C C . CYS A 1 93 ? -1.609 -6.296 13.788 1.00 75.94 93 CYS A C 1
ATOM 772 O O . CYS A 1 93 ? -0.466 -6.378 13.321 1.00 75.94 93 CYS A O 1
ATOM 774 N N . PHE A 1 94 ? -2.353 -7.367 14.096 1.00 78.06 94 PHE A N 1
ATOM 775 C CA . PHE A 1 94 ? -1.935 -8.764 13.932 1.00 78.06 94 PHE A CA 1
ATOM 776 C C . PHE A 1 94 ? -2.509 -9.447 12.692 1.00 78.06 94 PHE A C 1
ATOM 778 O O . PHE A 1 94 ? -2.158 -10.595 12.439 1.00 78.06 94 PHE A O 1
ATOM 785 N N . THR A 1 95 ? -3.360 -8.787 11.907 1.00 75.25 95 THR A N 1
ATOM 786 C CA . THR A 1 95 ? -3.843 -9.392 10.664 1.00 75.25 95 THR A CA 1
ATOM 787 C C . THR A 1 95 ? -2.696 -9.473 9.647 1.00 75.25 95 THR A C 1
ATOM 789 O O . THR A 1 95 ? -2.131 -8.419 9.309 1.00 75.25 95 THR A O 1
ATOM 792 N N . PRO A 1 96 ? -2.325 -10.687 9.184 1.00 66.62 96 PRO A N 1
ATOM 793 C CA . PRO A 1 96 ? -1.340 -10.838 8.119 1.00 66.62 96 PRO A CA 1
ATOM 794 C C . PRO A 1 96 ? -1.859 -10.191 6.825 1.00 66.62 96 PRO A C 1
ATOM 796 O O . PRO A 1 96 ? -3.070 -10.015 6.656 1.00 66.62 96 PRO A O 1
ATOM 799 N N . ILE A 1 97 ? -0.920 -9.755 5.981 1.00 61.66 97 ILE A N 1
ATOM 800 C CA . ILE A 1 97 ? -1.176 -9.238 4.627 1.00 61.66 97 ILE A CA 1
ATOM 801 C C . ILE A 1 97 ? -1.229 -10.427 3.676 1.00 61.66 97 ILE A C 1
ATOM 803 O O . ILE A 1 97 ? -0.380 -11.327 3.859 1.00 61.66 97 ILE A O 1
#

Sequence (97 aa):
MFLVLYLSELGLPLSYDEAYYWDWSRNLDFGYYSKPPMVAWIIALTTSMFGNTEIGVRVGAVLLRILSLLLSTWLFYKYLDRLRARLILFSLCFTPI

pLDDT: mean 84.9, std 6.44, range [60.38, 92.94]

=== Feature glossary ===
The record interleaves many kinds of information about one protein. Here is each kind framed as the question it answers.

Q: What does the local fold look like, residue by residue?
A: A 3Di character summarizes, for each residue, the relative orientation of the Cα frame of its nearest spatial neighbor. Because it encodes fold topology rather than chemistry, 3Di alignments detect remote structural similarity that sequence alignment misses.

Q: Which residues are in helices, strands, or loops?
A: Secondary structure is the local, repeating backbone conformation. DSSP classifies it into eight states by reading the hydrogen-bond network: three helix types (H, G, I), two β types (E, B), two non-regular types (T, S), and unstructured coil (-).

Q: How big and how compact is the whole molecule?
A: Three whole-structure scalars: the radius of gyration (RMS distance of Cα from centroid, in Å), the count of Cα–Cα contacts (pairs closer than 8 Å and separated by more than four residues in sequence — i.e. tertiary, not local, contacts), and the bounding-box dimensions. Together they distinguish compact globular folds from extended fibres or disordered chains.

Q: How confident is the AlphaFold model at each residue?
A: For AlphaFold models, the B-factor field carries pLDDT — the model's own estimate of local accuracy on a 0–100 scale. Regions with pLDDT<50 should be treated as essentially unmodeled; they often correspond to intrinsically disordered segments.

Q: What family and function is it annotated with?
A: Functional annotations link the protein to curated databases. InterPro entries identify conserved domains and families by matching the sequence against member-database signatures (Pfam, PROSITE, CDD, …). Gene Ontology (GO) terms describe molecular function, biological process, and cellular component in a controlled vocabulary. CATH places the structure in a hierarchical fold classification (Class/Architecture/Topology/Homologous-superfamily). The organism is the source species.

Q: What known structures does this most resemble?
A: Nearest PDB neighbors are the top structural matches found by Foldseek when searching this structure against the entire Protein Data Bank. Each hit reports a TM-score (0 to 1; >0.5 almost always implies the same fold) and an E-value. These are *structural* homologs — they may share no detectable sequence similarity.

Q: Which residues are buried vs exposed?
A: Solvent-accessible surface area (SASA) is the area in Å² traced out by the centre of a 1.4 Å probe sphere (a water molecule) rolled over the protein's van der Waals surface (Shrake–Rupley / Lee–Richards construction). Buried residues have near-zero SASA; fully exposed residues can exceed 200 Å². The total SASA scales roughly with the number of surface residues.

Q: What are the backbone torsion angles?
A: φ (phi) and ψ (psi) are the two rotatable backbone dihedrals per residue: φ is the C(i-1)–N–Cα–C torsion, ψ is the N–Cα–C–N(i+1) torsion, both in degrees on (−180°, 180°]. α-helical residues cluster near (−60°, −45°); β-strand residues near (−120°, +130°). A Ramachandran plot is simply a scatter of (φ, ψ) for every residue.

Q: Are the domains correctly placed relative to each other?
A: Predicted aligned error is AlphaFold's pairwise confidence. Unlike pLDDT (per-residue), PAE is per-residue-pair and captures whether two parts of the structure are correctly placed relative to each other. Units are ångströms of expected positional error.

Q: What if only a Cα trace is available?
A: P-SEA three-state annotation labels each residue as helix, strand, or coil based purely on the geometry of the Cα trace. It serves as a fallback when the full backbone (and thus DSSP) is unavailable.

Q: What is the amino-acid chain?
A: This is the polypeptide sequence — one letter per residue, N-terminus first. Length ranges from a few dozen residues for small domains to over a thousand for large multi-domain proteins.

Q: What do the rendered images show?
A: The six renders are orthographic views along the three Cartesian axes in both directions. Representation (cartoon, sticks, or surface) and color scheme (sequence-rainbow or by-chain) vary across proteins so the training set covers all the common visualization conventions.

Q: What do the diagnostic plots show?
A: Plot images: a contact map (which residues are close in 3D, as an N×N binary image), a Ramachandran s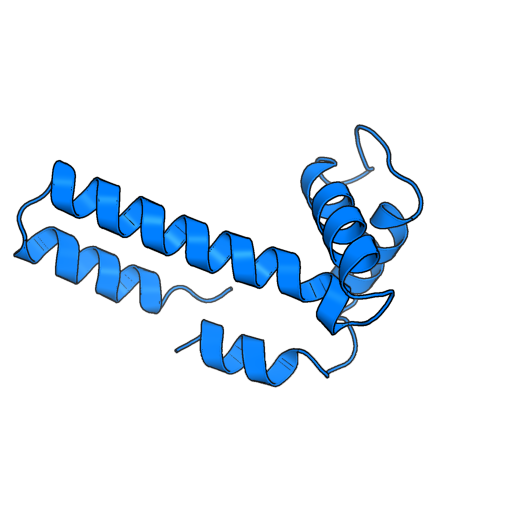catter (backbone torsion angles, revealing secondary-structure composition at a glance), and — for AlphaFold structures — a PAE heatmap (pairwise prediction confidence).

Q: How mobile is each atom in the crystal?
A: B-factor (Debye–Waller factor) reflects atomic displacement in the crystal lattice. It is an experimental observable (units Å²), not a prediction; low values mean the atom is pinned down, high values mean it moves or is heterogeneous across the crystal.

Q: Where is each backbone atom in 3D?
A: The mmCIF table is the protein's shape written out atom by atom. For each backbone N, Cα, C, and carbonyl O, it records an (x, y, z) coordinate triple in Å plus the residue type, chain letter, and residue number.